Protein AF-A0A2D8D800-F1 (afdb_monomer)

Secondary structure (DSSP, 8-state):
-HHHHHHHHTT--TT-EEEE-HHHHHHH--SSHHHHHHHHHHHHHHHHH----TT-TTS-EEEEEETTEEEEEEEEEE-TTSSSB-S-TT-TTT-EEEEEEE-GGG-

Solvent-accessible surface area (backbone atoms only — not comparable to full-atom values): 6091 Å² total; per-residue (Å²): 94,33,71,61,40,49,32,38,61,68,63,71,35,88,73,40,44,81,46,69,38,68,75,40,50,62,75,58,54,77,87,43,72,71,59,35,52,53,50,51,51,52,46,54,49,48,67,59,71,55,66,59,54,90,91,23,77,43,54,37,40,36,67,52,71,54,98,89,42,63,34,32,41,41,55,46,53,16,25,82,82,68,81,48,70,31,94,46,69,77,40,73,90,51,29,26,42,39,37,40,38,30,35,71,88,76,106

Foldseek 3Di:
DQVVLLCLLVVVQVQEAEEEDPVRLVVQCPPDPVSSVVQVVQVSVCSNVFDDDPVPPSSQWGWDDDPNAIKIKGKAWDFSVRPGHFPDSVDSVGIYIYIYIYHPVVD

Radius of gyration: 13.98 Å; Cα contacts (8 Å, |Δi|>4): 168; chains: 1; bounding box: 34×31×35 Å

pLDDT: mean 94.42, std 5.2, range [70.62, 98.56]

Mean predicted aligned error: 2.99 Å

Nearest PDB structures (foldseek):
  8un9-assembly2_B  TM=4.813E-01  e=1.736E+00  Bacillus subtilis
  2ret-assembly1_G  TM=3.977E-01  e=1.851E+00  Vibrio vulnificus
  3cfi-assembly2_D  TM=3.068E-01  e=1.257E+00  Vibrio vulnificus
  7pal-assembly1_r  TM=2.368E-01  e=5.919E+00  Mycoplasmoides pneumoniae M129

Sequence (107 aa):
MAELNDRARQGLDRTARTVFTIGLLDELSVGSRARDILAQARIMKAMRECDFGEDSPERDMAWFEVDGIRMMMKIDYFDTDFEWGSEDPANAAETRRVITIMRPGDY

Structure (mmCIF, N/CA/C/O backbone):
data_AF-A0A2D8D800-F1
#
_entry.id   AF-A0A2D8D800-F1
#
loop_
_atom_site.group_PDB
_atom_site.id
_atom_site.type_symbol
_atom_site.label_atom_id
_atom_site.label_alt_id
_atom_site.label_comp_id
_atom_site.label_asym_id
_atom_site.label_entity_id
_atom_site.label_seq_id
_atom_site.pdbx_PDB_ins_code
_atom_site.Cartn_x
_atom_site.Cartn_y
_atom_site.Cartn_z
_atom_site.occupancy
_atom_site.B_iso_or_equiv
_atom_site.auth_seq_id
_atom_site.auth_comp_id
_atom_site.auth_asym_id
_atom_site.auth_atom_id
_atom_site.pdbx_PDB_model_num
ATOM 1 N N . MET A 1 1 ? 7.572 3.244 -14.342 1.00 92.75 1 MET A N 1
ATOM 2 C CA . MET A 1 1 ? 7.290 2.760 -12.972 1.00 92.75 1 MET A CA 1
ATOM 3 C C . MET A 1 1 ? 6.002 3.333 -12.400 1.00 92.75 1 MET A C 1
ATOM 5 O O . MET A 1 1 ? 5.091 2.546 -12.175 1.00 92.75 1 MET A O 1
ATOM 9 N N . ALA A 1 2 ? 5.868 4.661 -12.269 1.00 97.06 2 ALA A N 1
ATOM 10 C CA . ALA A 1 2 ? 4.675 5.316 -11.707 1.00 97.06 2 ALA A CA 1
ATOM 11 C C . ALA A 1 2 ? 3.328 4.788 -12.230 1.00 97.06 2 ALA A C 1
ATOM 13 O O . ALA A 1 2 ? 2.478 4.387 -11.443 1.00 97.06 2 ALA A O 1
ATOM 14 N N . GLU A 1 3 ? 3.155 4.682 -13.549 1.00 97.69 3 GLU A N 1
ATOM 15 C CA . GLU A 1 3 ? 1.902 4.184 -14.136 1.00 97.69 3 GLU A CA 1
ATOM 16 C C . GLU A 1 3 ? 1.575 2.734 -13.737 1.00 97.69 3 GLU A C 1
ATOM 18 O O . GLU A 1 3 ? 0.416 2.396 -13.509 1.00 97.69 3 GLU A O 1
ATOM 23 N N . LEU A 1 4 ? 2.582 1.861 -13.621 1.00 98.06 4 LEU A N 1
ATOM 24 C CA . LEU A 1 4 ? 2.379 0.470 -13.201 1.00 98.06 4 LEU A CA 1
ATOM 25 C C . LEU A 1 4 ? 1.987 0.389 -11.720 1.00 98.06 4 LEU A C 1
ATOM 27 O O . LEU A 1 4 ? 1.128 -0.408 -11.344 1.00 98.06 4 LEU A O 1
ATOM 31 N N . ASN A 1 5 ? 2.571 1.255 -10.896 1.00 98.12 5 ASN A N 1
ATOM 32 C CA . ASN A 1 5 ? 2.242 1.375 -9.479 1.00 98.12 5 ASN A CA 1
ATOM 33 C C . ASN A 1 5 ? 0.828 1.925 -9.278 1.00 98.12 5 ASN A C 1
ATOM 35 O O . ASN A 1 5 ? 0.060 1.384 -8.483 1.00 98.12 5 ASN A O 1
ATOM 39 N N . ASP A 1 6 ? 0.431 2.921 -10.069 1.00 98.06 6 ASP A N 1
ATOM 40 C CA . ASP A 1 6 ? -0.936 3.441 -10.081 1.00 98.06 6 ASP A CA 1
ATOM 41 C C . ASP A 1 6 ? -1.944 2.361 -10.463 1.00 98.06 6 ASP A C 1
ATOM 43 O O . ASP A 1 6 ? -2.960 2.199 -9.786 1.00 98.06 6 ASP A O 1
ATOM 47 N N . ARG A 1 7 ? -1.645 1.567 -11.499 1.00 98.06 7 ARG A N 1
ATOM 48 C CA . ARG A 1 7 ? -2.491 0.433 -11.892 1.00 98.06 7 ARG A CA 1
ATOM 49 C C . ARG A 1 7 ? -2.656 -0.572 -10.756 1.00 98.06 7 ARG A C 1
ATOM 51 O O . ARG A 1 7 ? -3.776 -1.034 -10.535 1.00 98.06 7 ARG A O 1
ATOM 58 N N . ALA A 1 8 ? -1.589 -0.889 -10.024 1.00 97.69 8 ALA A N 1
ATOM 59 C CA . ALA A 1 8 ? -1.668 -1.774 -8.866 1.00 97.69 8 ALA A CA 1
ATOM 60 C C . ALA A 1 8 ? -2.545 -1.178 -7.750 1.00 97.69 8 ALA A C 1
ATOM 62 O O . ALA A 1 8 ? -3.498 -1.827 -7.316 1.00 97.69 8 ALA A O 1
ATOM 63 N N . ARG A 1 9 ? -2.321 0.084 -7.353 1.00 97.25 9 ARG A N 1
ATOM 64 C CA . ARG A 1 9 ? -3.132 0.774 -6.324 1.00 97.25 9 ARG A CA 1
ATOM 65 C C . ARG A 1 9 ? -4.607 0.904 -6.710 1.00 97.25 9 ARG A C 1
ATOM 67 O O . ARG A 1 9 ? -5.493 0.852 -5.857 1.00 97.25 9 ARG A O 1
ATOM 74 N N . GLN A 1 10 ? -4.889 1.062 -7.999 1.00 96.44 10 GLN A N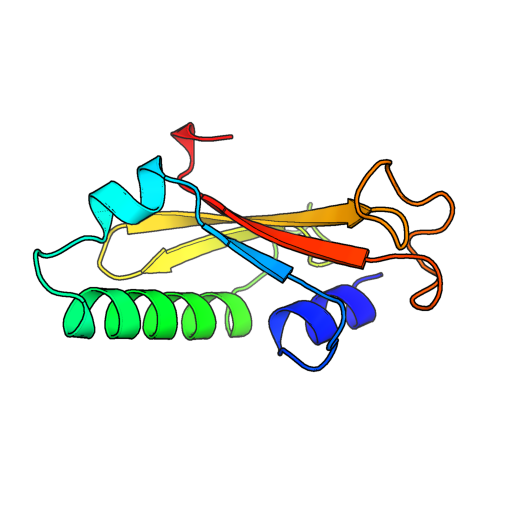 1
ATOM 75 C CA . GLN A 1 10 ? -6.247 1.172 -8.533 1.00 96.44 10 GLN A CA 1
ATOM 76 C C . GLN A 1 10 ? -6.936 -0.190 -8.733 1.00 96.44 10 GLN A C 1
ATOM 78 O O . GLN A 1 10 ? -8.106 -0.221 -9.110 1.00 96.44 10 GLN A O 1
ATOM 83 N N . GLY A 1 11 ? -6.251 -1.310 -8.470 1.00 95.00 11 GLY A N 1
ATOM 84 C CA . GLY A 1 11 ? -6.796 -2.660 -8.656 1.00 95.00 11 GLY A CA 1
ATOM 85 C C . GLY A 1 11 ? -6.905 -3.091 -10.124 1.00 95.00 11 GLY A C 1
ATOM 86 O O . GLY A 1 11 ? -7.643 -4.019 -10.448 1.00 95.00 11 GLY A O 1
ATOM 87 N N . LEU A 1 12 ? -6.186 -2.413 -11.022 1.00 97.00 12 LEU A N 1
ATOM 88 C CA . LEU A 1 12 ? -6.119 -2.715 -12.457 1.00 97.00 12 LEU A CA 1
ATOM 89 C C . LEU A 1 12 ? -5.015 -3.728 -12.794 1.00 97.00 12 LEU A C 1
ATOM 91 O O . LEU A 1 12 ? -4.945 -4.216 -13.926 1.00 97.00 12 LEU A O 1
ATOM 95 N N . ASP A 1 13 ? -4.153 -4.036 -11.828 1.00 97.00 13 ASP A N 1
ATOM 96 C CA . ASP A 1 13 ? -3.218 -5.154 -11.868 1.00 97.00 13 ASP A CA 1
ATOM 97 C C . ASP A 1 13 ? -3.780 -6.318 -11.041 1.00 97.00 13 ASP A C 1
ATOM 99 O O . ASP A 1 13 ? -3.845 -6.263 -9.815 1.00 97.00 13 ASP A O 1
ATOM 103 N N . ARG A 1 14 ? -4.193 -7.389 -11.725 1.00 95.56 14 ARG A N 1
ATOM 104 C CA . ARG A 1 14 ? -4.758 -8.592 -11.088 1.00 95.56 14 ARG A CA 1
ATOM 105 C C . ARG A 1 14 ? -3.711 -9.441 -10.372 1.00 95.56 14 ARG A C 1
ATOM 107 O O . ARG A 1 14 ? -4.075 -10.387 -9.678 1.00 95.56 14 ARG A O 1
ATOM 114 N N . THR A 1 15 ? -2.437 -9.165 -10.617 1.00 96.75 15 THR A N 1
ATOM 115 C CA . THR A 1 15 ? -1.312 -9.908 -10.060 1.00 96.75 15 THR A CA 1
ATOM 116 C C . THR A 1 15 ? -0.748 -9.259 -8.801 1.00 96.75 15 THR A C 1
ATOM 118 O O . THR A 1 15 ? -0.054 -9.931 -8.036 1.00 96.75 15 THR A O 1
ATOM 121 N N . ALA A 1 16 ? -1.086 -7.988 -8.568 1.00 97.75 16 ALA A N 1
ATOM 122 C CA . ALA A 1 16 ? -0.711 -7.253 -7.376 1.00 97.75 16 ALA A CA 1
ATOM 123 C C . ALA A 1 16 ? -1.443 -7.772 -6.131 1.00 97.75 16 ALA A C 1
ATOM 125 O O . ALA A 1 16 ? -2.564 -8.286 -6.198 1.00 97.75 16 ALA A O 1
ATOM 126 N N . ARG A 1 17 ? -0.809 -7.608 -4.970 1.00 97.88 17 ARG A N 1
ATOM 127 C CA . ARG A 1 17 ? -1.384 -7.953 -3.665 1.00 97.88 17 ARG A CA 1
ATOM 128 C C . ARG A 1 17 ? -1.359 -6.736 -2.764 1.00 97.88 17 ARG A C 1
ATOM 130 O O . ARG A 1 17 ? -0.330 -6.084 -2.662 1.00 97.88 17 ARG A O 1
ATOM 137 N N . THR A 1 18 ? -2.461 -6.469 -2.076 1.00 97.56 18 THR A N 1
ATOM 138 C CA . THR A 1 18 ? -2.480 -5.504 -0.974 1.00 97.56 18 THR A CA 1
ATOM 139 C C . THR A 1 18 ? -2.460 -6.262 0.342 1.00 97.56 18 THR A C 1
ATOM 141 O O . THR A 1 18 ? -3.288 -7.148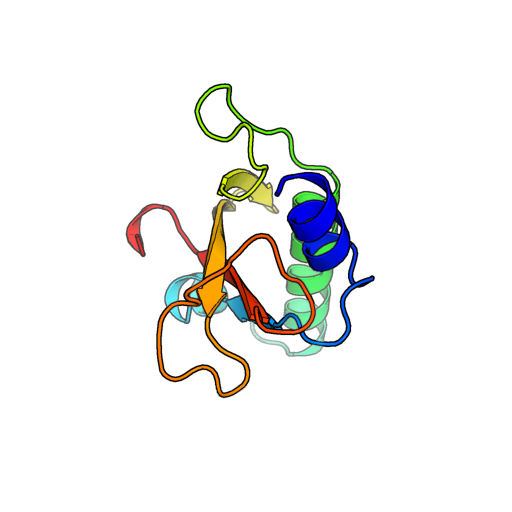 0.558 1.00 97.56 18 THR A O 1
ATOM 144 N N . VAL A 1 19 ? -1.514 -5.919 1.209 1.00 96.75 19 VAL A N 1
ATOM 145 C CA . VAL A 1 19 ? -1.340 -6.514 2.533 1.00 96.75 19 VAL A CA 1
ATOM 146 C C . VAL A 1 19 ? -1.366 -5.424 3.596 1.00 96.75 19 VAL A C 1
ATOM 148 O O . VAL A 1 19 ? -0.949 -4.293 3.361 1.00 96.75 19 VAL A O 1
ATOM 151 N N . PHE A 1 20 ? -1.875 -5.773 4.771 1.00 95.69 20 PHE A N 1
ATOM 152 C CA . PHE A 1 20 ? -1.896 -4.907 5.944 1.00 95.69 20 PHE A CA 1
ATOM 153 C C . PHE A 1 20 ? -1.025 -5.552 7.016 1.00 95.69 20 PHE A C 1
ATOM 155 O O . PHE A 1 20 ? -1.114 -6.767 7.220 1.00 95.69 20 PHE A O 1
ATOM 162 N N . THR A 1 21 ? -0.195 -4.771 7.704 1.00 95.06 21 THR A N 1
ATOM 163 C CA . THR A 1 21 ? 0.546 -5.293 8.857 1.00 95.06 21 THR A CA 1
ATOM 164 C C . THR A 1 21 ? -0.414 -5.667 9.984 1.00 95.06 21 THR A C 1
ATOM 166 O O . THR A 1 21 ? -1.480 -5.072 10.148 1.00 95.06 21 THR A O 1
ATOM 169 N N . ILE A 1 22 ? -0.028 -6.655 10.797 1.00 90.75 22 ILE A N 1
ATOM 170 C CA . ILE A 1 22 ? -0.822 -7.073 11.963 1.00 90.75 22 ILE A CA 1
ATOM 171 C C . ILE A 1 22 ? -0.998 -5.897 12.930 1.00 90.75 22 ILE A C 1
ATOM 173 O O . ILE A 1 22 ? -2.108 -5.651 13.385 1.00 90.75 22 ILE A O 1
ATOM 177 N N . GLY A 1 23 ? 0.065 -5.117 13.164 1.00 90.69 23 GLY A N 1
ATOM 178 C CA . GLY A 1 23 ? 0.011 -3.944 14.039 1.00 90.69 23 GLY A CA 1
ATOM 179 C C . GLY A 1 23 ? -1.011 -2.897 13.592 1.00 90.69 23 GLY A C 1
ATOM 180 O O . GLY A 1 23 ? -1.700 -2.321 14.430 1.00 90.69 23 GLY A O 1
ATOM 181 N N . LEU A 1 24 ? -1.157 -2.691 12.280 1.00 92.56 24 LEU A N 1
ATOM 182 C CA . LEU A 1 24 ? -2.194 -1.827 11.727 1.00 92.56 24 LEU A CA 1
ATOM 183 C C . LEU A 1 24 ? -3.595 -2.435 11.886 1.00 92.56 24 LEU A C 1
ATOM 185 O O . LEU A 1 24 ? -4.535 -1.738 12.259 1.00 92.56 24 LEU A O 1
ATOM 189 N N . LEU A 1 25 ? -3.755 -3.731 11.604 1.00 89.38 25 LEU A N 1
ATOM 190 C CA . LEU A 1 25 ? -5.047 -4.408 11.741 1.00 89.38 25 LEU A CA 1
ATOM 191 C C . LEU A 1 25 ? -5.549 -4.425 13.189 1.00 89.38 25 LEU A C 1
ATOM 193 O O . LEU A 1 25 ? -6.745 -4.239 13.399 1.00 89.38 25 LEU A O 1
ATOM 197 N N . ASP A 1 26 ? -4.662 -4.595 14.167 1.00 88.81 26 ASP A N 1
ATOM 198 C CA . ASP A 1 26 ? -5.012 -4.556 15.590 1.00 88.81 26 ASP A CA 1
ATOM 199 C C . ASP A 1 26 ? -5.551 -3.181 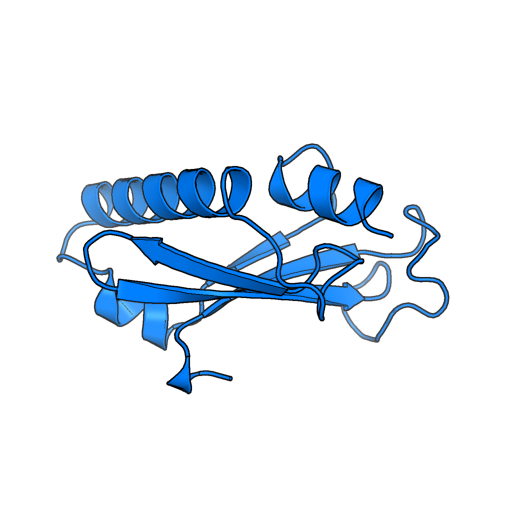16.008 1.00 88.81 26 ASP A C 1
ATOM 201 O O . ASP A 1 26 ? -6.503 -3.099 16.781 1.00 88.81 26 ASP A O 1
ATOM 205 N N . GLU A 1 27 ? -4.995 -2.099 15.457 1.00 87.31 27 GLU A N 1
ATOM 206 C CA . GLU A 1 27 ? -5.442 -0.727 15.729 1.00 87.31 27 GLU A CA 1
ATOM 207 C C . GLU A 1 27 ? -6.779 -0.396 15.038 1.00 87.31 27 GLU A C 1
ATOM 209 O O . GLU A 1 27 ? -7.576 0.395 15.542 1.00 87.31 27 GLU A O 1
ATOM 214 N N . LEU A 1 28 ? -7.058 -1.044 13.903 1.00 84.25 28 LEU A N 1
ATOM 215 C CA . LEU A 1 28 ? -8.307 -0.896 13.149 1.00 84.25 28 LEU A CA 1
ATOM 216 C C . LEU A 1 28 ? -9.442 -1.794 13.651 1.00 84.25 28 LEU A C 1
ATOM 218 O O . LEU A 1 28 ? -10.612 -1.503 13.386 1.00 84.25 28 LEU A O 1
ATOM 222 N N . SER A 1 29 ? -9.110 -2.905 14.308 1.00 81.38 29 SER A N 1
ATOM 223 C CA . SER A 1 29 ? -10.069 -3.928 14.713 1.00 81.38 29 SER A CA 1
ATOM 224 C C . SER A 1 29 ? -10.986 -3.396 15.808 1.00 81.38 29 SER A C 1
ATOM 226 O O . SER A 1 29 ? -10.641 -3.310 16.985 1.00 81.38 29 SER A O 1
ATOM 228 N N . VAL A 1 30 ? -12.215 -3.059 15.423 1.00 70.62 30 VAL A N 1
ATOM 229 C CA . VAL A 1 30 ? -13.228 -2.474 16.322 1.00 70.62 30 VAL A CA 1
ATOM 230 C C . VAL A 1 30 ? -14.265 -3.512 16.768 1.00 70.62 30 VAL A C 1
ATOM 232 O O . VAL A 1 30 ? -15.442 -3.199 16.994 1.00 70.62 30 VAL A O 1
ATOM 235 N N . GLY A 1 31 ? -13.827 -4.771 16.876 1.00 73.38 31 GLY A N 1
ATOM 236 C CA . GLY A 1 31 ? -14.563 -5.875 17.498 1.00 73.38 31 GLY A CA 1
ATOM 237 C C . GLY A 1 31 ? -15.632 -6.539 16.627 1.00 73.38 31 GLY A C 1
ATOM 238 O O . GLY A 1 31 ? -16.389 -7.369 17.129 1.00 73.38 31 GLY A O 1
ATOM 239 N N . SER A 1 32 ? -15.731 -6.204 15.333 1.00 86.94 32 SER A N 1
ATOM 240 C CA . SER A 1 32 ? -16.623 -6.919 14.412 1.00 86.94 32 SER A CA 1
ATOM 241 C C . SER A 1 32 ? -16.106 -6.913 12.976 1.00 86.94 32 SER A C 1
ATOM 243 O O . SER A 1 32 ? -15.818 -5.851 12.424 1.00 86.94 32 SER A O 1
ATOM 245 N N . ARG A 1 33 ? -16.179 -8.074 12.317 1.00 86.81 33 ARG A N 1
ATOM 246 C CA . ARG A 1 33 ? -15.745 -8.268 10.925 1.00 86.81 33 ARG A CA 1
ATOM 247 C C . ARG A 1 33 ? -16.328 -7.253 9.937 1.00 86.81 33 ARG A C 1
ATOM 249 O O . ARG A 1 33 ? -15.643 -6.822 9.017 1.00 86.81 33 ARG A O 1
ATOM 256 N N . ALA A 1 34 ? -17.599 -6.881 10.096 1.00 88.00 34 ALA A N 1
ATOM 257 C CA . ALA A 1 34 ? -18.247 -5.920 9.202 1.00 88.00 34 ALA A CA 1
ATOM 258 C C . ALA A 1 34 ? -17.591 -4.532 9.280 1.00 88.00 34 ALA A C 1
ATOM 260 O O . ALA A 1 34 ? -17.409 -3.873 8.258 1.00 88.00 34 ALA A O 1
ATOM 261 N N . ARG A 1 35 ? -17.208 -4.096 10.484 1.00 86.62 35 ARG A N 1
ATOM 262 C CA . ARG A 1 35 ? -16.520 -2.819 10.675 1.00 86.62 35 ARG A CA 1
ATOM 263 C C . ARG A 1 35 ? -15.082 -2.866 10.166 1.00 86.62 35 ARG A C 1
ATOM 265 O O . ARG A 1 35 ? -14.661 -1.893 9.549 1.00 86.62 35 ARG A O 1
ATOM 272 N N . ASP A 1 36 ? -14.392 -3.992 10.328 1.00 88.38 36 ASP A N 1
ATOM 273 C CA . ASP A 1 36 ? -13.024 -4.170 9.824 1.00 88.38 36 ASP A CA 1
ATOM 274 C C . ASP A 1 36 ? -12.988 -4.072 8.290 1.00 88.38 36 ASP A C 1
ATOM 276 O O . ASP A 1 36 ? -12.155 -3.371 7.720 1.00 88.38 36 ASP A O 1
ATOM 280 N N . ILE A 1 37 ? -13.963 -4.687 7.608 1.00 90.88 37 ILE A N 1
ATOM 281 C CA . ILE A 1 37 ? -14.129 -4.566 6.149 1.00 90.88 37 ILE A CA 1
ATOM 282 C C . ILE A 1 37 ? -14.375 -3.106 5.743 1.00 90.88 37 ILE A C 1
ATOM 284 O O . ILE A 1 37 ? -13.790 -2.623 4.774 1.00 90.88 37 ILE A O 1
ATOM 288 N N . LEU A 1 38 ? -15.229 -2.383 6.476 1.00 92.69 38 LEU A N 1
ATOM 289 C CA . LEU A 1 38 ? -15.488 -0.968 6.199 1.00 92.69 38 LEU A CA 1
ATOM 290 C C . LEU A 1 38 ? -14.243 -0.099 6.429 1.00 92.69 38 LEU A C 1
ATOM 292 O O . LEU A 1 38 ? -14.023 0.840 5.665 1.00 92.69 38 LEU A O 1
ATOM 296 N N . ALA A 1 39 ? -13.437 -0.400 7.449 1.00 91.88 39 ALA A N 1
ATOM 297 C CA . ALA A 1 39 ? -12.173 0.283 7.710 1.00 91.88 39 ALA A CA 1
ATOM 298 C C . ALA A 1 39 ? -11.172 0.049 6.571 1.00 91.88 39 ALA A C 1
ATOM 300 O O . ALA A 1 39 ? -10.671 1.009 5.987 1.00 91.88 39 ALA A O 1
ATOM 301 N N . GLN A 1 40 ? -10.980 -1.206 6.151 1.00 93.00 40 GLN A N 1
ATOM 302 C CA . GLN A 1 40 ? -10.143 -1.535 4.994 1.00 93.00 40 GLN A CA 1
ATOM 303 C C . GLN A 1 40 ? -10.629 -0.836 3.719 1.00 93.00 40 GLN A C 1
ATOM 305 O O . GLN A 1 40 ? -9.823 -0.301 2.964 1.00 93.00 40 GLN A O 1
ATOM 310 N N . ALA A 1 41 ? -11.943 -0.756 3.487 1.00 94.56 41 ALA A N 1
ATOM 311 C CA . ALA A 1 41 ? -12.491 -0.043 2.335 1.00 94.56 41 ALA A CA 1
ATOM 312 C C . ALA A 1 41 ? -12.164 1.464 2.352 1.00 94.56 41 ALA A C 1
ATOM 314 O O . ALA A 1 41 ? -11.847 2.026 1.298 1.00 94.56 41 ALA A O 1
ATOM 315 N N . ARG A 1 42 ? -12.201 2.116 3.527 1.00 95.94 42 ARG A N 1
ATOM 316 C CA . ARG A 1 42 ? -11.781 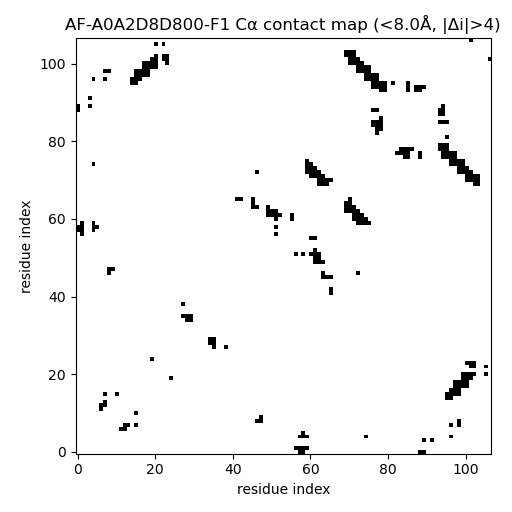3.522 3.684 1.00 95.94 42 ARG A CA 1
ATOM 317 C C . ARG A 1 42 ? -10.292 3.698 3.396 1.00 95.94 42 ARG A C 1
ATOM 319 O O . ARG A 1 42 ? -9.936 4.620 2.669 1.00 95.94 42 ARG A O 1
ATOM 326 N N . ILE A 1 43 ? -9.451 2.777 3.862 1.00 96.25 43 ILE A N 1
ATOM 327 C CA . ILE A 1 43 ? -8.008 2.786 3.579 1.00 96.25 43 ILE A CA 1
ATOM 328 C C . ILE A 1 43 ? -7.729 2.615 2.092 1.00 96.25 43 ILE A C 1
ATOM 330 O O . ILE A 1 43 ? -6.995 3.403 1.508 1.00 96.25 43 ILE A O 1
ATOM 334 N N . MET A 1 44 ? -8.378 1.649 1.444 1.00 96.62 44 MET A N 1
ATOM 335 C CA . MET A 1 44 ? -8.238 1.440 0.003 1.00 96.62 44 MET A CA 1
ATOM 336 C C . MET A 1 44 ? -8.679 2.668 -0.800 1.00 96.62 44 MET A C 1
ATOM 338 O O . MET A 1 44 ? -8.122 2.938 -1.862 1.00 96.62 44 MET A O 1
ATOM 342 N N . LYS A 1 45 ? -9.686 3.413 -0.324 1.00 97.56 45 LYS A N 1
ATOM 343 C CA . LYS A 1 45 ? -10.077 4.692 -0.925 1.00 97.56 45 LYS A CA 1
ATOM 344 C C . LYS A 1 45 ? -8.981 5.746 -0.737 1.00 97.56 45 LYS A C 1
ATOM 346 O O . LYS A 1 45 ? -8.545 6.308 -1.734 1.00 97.56 45 LYS A O 1
ATOM 351 N N . ALA A 1 46 ? -8.505 5.950 0.491 1.00 97.50 46 ALA A N 1
ATOM 352 C CA . ALA A 1 46 ? -7.456 6.923 0.793 1.00 97.50 46 ALA A CA 1
ATOM 353 C C . ALA A 1 46 ? -6.159 6.639 0.015 1.00 97.50 46 ALA A C 1
ATOM 355 O O . ALA A 1 46 ? -5.600 7.540 -0.592 1.00 97.50 46 ALA A O 1
ATOM 356 N N . MET A 1 47 ? -5.744 5.373 -0.081 1.00 97.38 47 MET A N 1
ATOM 357 C CA . MET A 1 47 ? -4.594 4.932 -0.881 1.00 97.38 47 MET A CA 1
ATOM 358 C C . MET A 1 47 ? -4.727 5.281 -2.373 1.00 97.38 47 MET A C 1
ATOM 360 O O . MET A 1 47 ? -3.727 5.525 -3.044 1.00 97.38 47 MET A O 1
ATOM 364 N N . ARG A 1 48 ? -5.944 5.280 -2.934 1.00 96.62 48 ARG A N 1
ATOM 365 C CA . ARG A 1 48 ? -6.168 5.669 -4.339 1.00 96.62 48 ARG A CA 1
ATOM 366 C C . ARG A 1 48 ? -6.120 7.181 -4.545 1.00 96.62 48 ARG A C 1
ATOM 368 O O . ARG A 1 48 ? -5.773 7.611 -5.640 1.00 96.62 48 ARG A O 1
ATOM 375 N N . GLU A 1 49 ? -6.476 7.944 -3.518 1.00 96.25 49 GLU A N 1
ATOM 376 C CA . GLU A 1 49 ? -6.585 9.407 -3.539 1.00 96.25 49 GLU A CA 1
ATOM 377 C C . GLU A 1 49 ? -5.339 10.109 -2.970 1.00 96.25 49 GLU A C 1
ATOM 379 O O . GLU A 1 49 ? -5.272 11.331 -3.023 1.00 96.25 49 GLU A O 1
ATOM 384 N N . CYS A 1 50 ? -4.367 9.367 -2.427 1.00 96.12 50 CYS A N 1
ATOM 385 C CA . CYS A 1 50 ? -3.206 9.956 -1.771 1.00 96.12 50 CYS A CA 1
ATOM 386 C C . CYS A 1 50 ? -2.277 10.687 -2.747 1.00 96.12 50 CYS A C 1
ATOM 388 O O . CYS A 1 50 ? -2.107 10.291 -3.905 1.00 96.12 50 CYS A O 1
ATOM 390 N N . ASP A 1 51 ? -1.624 11.715 -2.216 1.00 96.31 51 ASP A N 1
ATOM 391 C CA . ASP A 1 51 ? -0.549 12.431 -2.884 1.00 96.31 51 ASP A CA 1
ATOM 392 C C . ASP A 1 51 ? 0.807 11.762 -2.624 1.00 96.31 51 ASP A 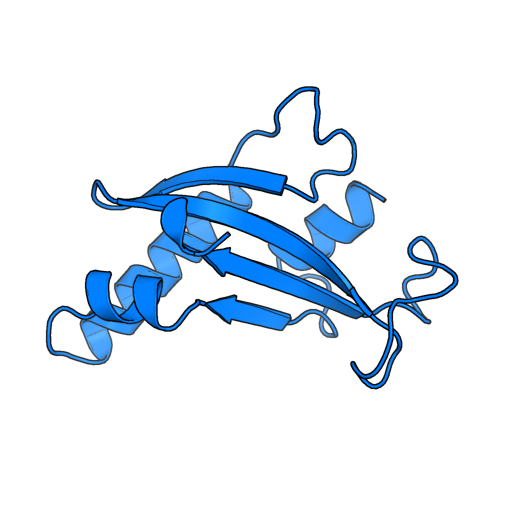C 1
ATOM 394 O O . ASP A 1 51 ? 0.992 11.013 -1.659 1.00 96.31 51 ASP A O 1
ATOM 398 N N . PHE A 1 52 ? 1.766 12.056 -3.499 1.00 97.06 52 PHE A N 1
ATOM 399 C CA . PHE A 1 52 ? 3.131 11.539 -3.437 1.00 97.06 52 PHE A CA 1
ATOM 400 C C . PHE A 1 52 ? 4.105 12.677 -3.160 1.00 97.06 52 PHE A C 1
ATOM 402 O O . PHE A 1 52 ? 3.980 13.758 -3.738 1.00 97.06 52 PHE A O 1
ATOM 409 N N . GLY A 1 53 ? 5.071 12.425 -2.276 1.00 94.25 53 GLY A N 1
ATOM 410 C CA . GLY A 1 53 ? 6.181 13.342 -2.037 1.00 94.25 53 GLY A CA 1
ATOM 411 C C . GLY A 1 53 ? 7.145 13.391 -3.224 1.00 94.25 53 GLY A C 1
ATOM 412 O O . GLY A 1 53 ? 7.156 12.499 -4.074 1.00 94.25 53 GLY A O 1
ATOM 413 N N . GLU A 1 54 ? 7.983 14.428 -3.271 1.00 95.44 54 GLU A N 1
ATOM 414 C CA . GLU A 1 54 ? 9.026 14.583 -4.301 1.00 95.44 54 GLU A CA 1
ATOM 415 C C . GLU A 1 54 ? 10.041 13.424 -4.300 1.00 95.44 54 GLU A C 1
ATOM 417 O O . GLU A 1 54 ? 10.663 13.136 -5.320 1.00 95.44 54 GLU A O 1
ATOM 422 N N . ASP A 1 55 ? 10.179 12.739 -3.166 1.00 94.62 55 ASP A N 1
ATOM 423 C CA . ASP A 1 55 ? 11.036 11.577 -2.939 1.00 94.62 55 ASP A CA 1
ATOM 424 C C . ASP A 1 55 ? 10.439 10.249 -3.441 1.00 94.62 55 ASP A C 1
ATOM 426 O O . ASP A 1 55 ? 11.159 9.255 -3.518 1.00 94.62 55 ASP A O 1
ATOM 430 N N . SER A 1 56 ? 9.163 10.225 -3.848 1.00 96.56 56 SER A N 1
ATOM 431 C CA . SER A 1 56 ? 8.520 9.066 -4.485 1.00 96.56 56 SER A CA 1
ATOM 432 C C . SER A 1 56 ? 7.982 9.411 -5.884 1.00 96.56 56 SER A C 1
ATOM 434 O O . SER A 1 56 ? 6.775 9.342 -6.147 1.00 96.56 56 SER A O 1
ATOM 436 N N . PRO A 1 57 ? 8.864 9.742 -6.849 1.00 96.50 57 PRO A N 1
ATOM 437 C CA . PRO A 1 57 ? 8.453 10.002 -8.230 1.00 96.50 57 PRO A CA 1
ATOM 438 C C . PRO A 1 57 ? 7.865 8.752 -8.906 1.00 96.50 57 PRO A C 1
ATOM 440 O O . PRO A 1 57 ? 7.072 8.857 -9.842 1.00 96.50 57 PRO A O 1
ATOM 443 N N . GLU A 1 58 ? 8.220 7.559 -8.421 1.00 97.62 58 GLU A N 1
ATOM 444 C CA . GLU A 1 58 ? 7.655 6.287 -8.875 1.00 97.62 58 GLU A CA 1
ATOM 445 C C . GLU A 1 58 ? 6.295 5.962 -8.258 1.00 97.62 58 GLU A C 1
ATOM 447 O O . GLU A 1 58 ? 5.698 4.951 -8.627 1.00 97.62 58 GLU A O 1
ATOM 452 N N . ARG A 1 59 ? 5.777 6.795 -7.350 1.00 97.75 59 ARG A N 1
ATOM 453 C CA . ARG A 1 59 ? 4.490 6.577 -6.673 1.00 97.75 59 ARG A CA 1
ATOM 454 C C . ARG A 1 59 ? 4.412 5.244 -5.926 1.00 97.75 59 ARG A C 1
ATOM 456 O O . ARG A 1 59 ? 3.367 4.595 -5.869 1.00 97.75 59 ARG A O 1
ATOM 463 N N . ASP A 1 60 ? 5.546 4.819 -5.393 1.00 97.69 60 ASP A N 1
ATOM 464 C CA . ASP A 1 60 ? 5.729 3.575 -4.659 1.00 97.69 60 ASP A CA 1
ATOM 465 C C . ASP A 1 60 ? 5.661 3.781 -3.142 1.00 97.69 60 ASP A C 1
ATOM 467 O O . ASP A 1 60 ? 5.568 2.800 -2.415 1.00 97.69 60 ASP A O 1
ATOM 471 N N . MET A 1 61 ? 5.665 5.023 -2.650 1.00 97.81 61 MET A N 1
ATOM 472 C CA . MET A 1 61 ? 5.577 5.347 -1.230 1.00 97.81 61 MET A CA 1
ATOM 473 C C . MET A 1 61 ? 4.680 6.562 -0.990 1.00 97.81 61 MET A C 1
ATOM 475 O O . MET A 1 61 ? 4.826 7.589 -1.647 1.00 97.81 61 MET A O 1
ATOM 479 N N . ALA A 1 62 ? 3.769 6.467 -0.022 1.00 97.75 62 ALA A N 1
ATOM 480 C CA . ALA A 1 62 ? 2.929 7.593 0.379 1.00 97.75 62 ALA A CA 1
ATOM 481 C C . ALA A 1 62 ? 2.574 7.546 1.866 1.00 97.75 62 ALA A C 1
ATOM 483 O O . ALA A 1 62 ? 2.461 6.473 2.462 1.00 97.75 62 ALA A O 1
ATOM 484 N N . TRP A 1 63 ? 2.332 8.727 2.432 1.00 97.06 63 TRP A N 1
ATOM 485 C CA . TRP A 1 63 ? 1.793 8.906 3.776 1.00 97.06 63 TRP A CA 1
ATOM 486 C C . TRP A 1 63 ? 0.380 9.467 3.687 1.00 97.06 63 TRP A C 1
ATOM 488 O O . TRP A 1 63 ? 0.138 10.421 2.952 1.00 97.06 63 TRP A O 1
ATOM 498 N N . PHE A 1 64 ? -0.546 8.910 4.458 1.00 97.12 64 PHE A N 1
ATOM 499 C CA . PHE A 1 64 ? -1.911 9.425 4.564 1.00 97.12 64 PHE A CA 1
ATOM 500 C C . PHE A 1 64 ? -2.532 9.034 5.908 1.00 97.12 64 PHE A C 1
ATOM 502 O O . PHE A 1 64 ? -1.935 8.298 6.694 1.00 97.12 64 PHE A O 1
ATOM 509 N N . GLU A 1 65 ? -3.724 9.553 6.189 1.00 95.88 65 GLU A N 1
ATOM 510 C CA . GLU A 1 65 ? -4.439 9.321 7.443 1.00 95.88 65 GLU A CA 1
ATOM 511 C C . GLU A 1 65 ? -5.859 8.822 7.167 1.00 95.88 65 GLU A C 1
ATOM 513 O O . GLU A 1 65 ? -6.535 9.310 6.258 1.00 95.88 65 GLU A O 1
ATOM 518 N N . VAL A 1 66 ? -6.314 7.848 7.955 1.00 95.00 66 VAL A N 1
ATOM 519 C CA . VAL A 1 66 ? -7.696 7.352 7.937 1.00 95.00 66 VAL A CA 1
ATOM 520 C C . VAL A 1 66 ? -8.168 7.191 9.371 1.00 95.00 66 VAL A C 1
ATOM 522 O O . VAL A 1 66 ? -7.494 6.553 10.172 1.00 95.00 66 VAL A O 1
ATOM 525 N N . ASP A 1 67 ? -9.327 7.765 9.694 1.00 91.12 67 ASP A N 1
ATOM 526 C CA . ASP A 1 67 ? -9.937 7.698 11.028 1.00 91.12 67 ASP A CA 1
ATOM 527 C C . ASP A 1 67 ? -8.989 8.141 12.172 1.00 91.12 67 ASP A C 1
ATOM 529 O O . ASP A 1 67 ? -9.051 7.612 13.278 1.00 91.12 67 ASP A O 1
ATOM 533 N N . GLY A 1 68 ? -8.102 9.114 11.915 1.00 91.81 68 GLY A N 1
ATOM 534 C CA . GLY A 1 68 ? -7.118 9.604 12.892 1.00 91.81 68 GLY A CA 1
ATOM 535 C C . GLY A 1 68 ? -5.843 8.759 13.008 1.00 91.81 68 GLY A C 1
ATOM 536 O O . GLY A 1 68 ? -4.972 9.079 13.815 1.00 91.81 68 GLY A O 1
ATOM 537 N N . ILE A 1 69 ? -5.717 7.685 12.221 1.00 92.69 69 ILE A N 1
ATOM 538 C CA . ILE A 1 69 ? -4.559 6.786 12.220 1.00 92.69 69 ILE A CA 1
ATOM 539 C C . ILE A 1 69 ? -3.668 7.129 11.027 1.00 92.69 69 ILE A C 1
ATOM 541 O O . ILE A 1 69 ? -4.074 6.986 9.868 1.00 92.69 69 ILE A O 1
ATOM 545 N N . ARG A 1 70 ? -2.437 7.569 11.304 1.00 95.00 70 ARG A N 1
ATOM 546 C CA . ARG A 1 70 ? -1.422 7.820 10.274 1.00 95.00 70 ARG A CA 1
ATOM 547 C C . ARG A 1 70 ? -0.876 6.495 9.747 1.00 95.00 70 ARG A C 1
ATOM 549 O O . ARG A 1 70 ? -0.487 5.631 10.527 1.00 95.00 70 ARG A O 1
ATOM 556 N N . MET A 1 71 ? -0.790 6.369 8.429 1.00 95.75 71 MET A N 1
ATOM 557 C CA . MET A 1 71 ? -0.357 5.158 7.735 1.00 95.75 71 MET A CA 1
ATOM 558 C C . MET A 1 71 ? 0.691 5.476 6.672 1.00 95.75 71 MET A C 1
ATOM 560 O O . MET A 1 71 ? 0.718 6.577 6.114 1.00 95.75 71 MET A O 1
ATOM 564 N N . MET A 1 72 ? 1.520 4.480 6.373 1.00 97.44 72 MET A N 1
ATOM 565 C CA . MET A 1 72 ? 2.402 4.455 5.215 1.00 97.44 72 MET A CA 1
ATOM 566 C C . MET A 1 72 ? 1.940 3.370 4.246 1.00 97.44 72 MET A C 1
ATOM 568 O O . MET A 1 72 ? 1.627 2.253 4.659 1.00 97.44 72 MET A O 1
ATOM 572 N N . MET A 1 73 ? 1.942 3.686 2.957 1.00 98.00 73 MET A N 1
ATOM 573 C CA . MET A 1 73 ? 1.906 2.701 1.881 1.00 98.00 73 MET A CA 1
ATOM 574 C C . MET A 1 73 ? 3.303 2.585 1.281 1.00 98.00 73 MET A C 1
ATOM 576 O O . MET A 1 73 ? 3.902 3.611 0.965 1.00 98.00 73 MET A O 1
ATOM 580 N N . LYS A 1 74 ? 3.777 1.355 1.069 1.00 97.88 74 LYS A N 1
ATOM 581 C CA . LYS A 1 74 ? 4.956 1.045 0.251 1.00 97.88 74 LYS A CA 1
ATOM 582 C C . LYS A 1 74 ? 4.601 -0.003 -0.804 1.00 97.88 74 LYS A C 1
ATOM 584 O O . LYS A 1 74 ? 3.779 -0.878 -0.539 1.00 97.88 74 LYS A O 1
ATOM 589 N N . ILE A 1 75 ? 5.192 0.100 -1.990 1.00 98.50 75 ILE A N 1
ATOM 590 C CA . ILE A 1 75 ? 5.108 -0.900 -3.051 1.00 98.50 75 ILE A CA 1
ATOM 591 C C . ILE A 1 75 ? 6.474 -1.552 -3.214 1.00 98.50 75 ILE A C 1
ATOM 593 O O . ILE A 1 75 ? 7.446 -0.880 -3.553 1.00 98.50 75 ILE A O 1
ATOM 597 N N . ASP A 1 76 ? 6.510 -2.861 -3.008 1.00 98.12 76 ASP A N 1
ATOM 598 C CA . ASP A 1 76 ? 7.684 -3.700 -3.212 1.00 98.12 76 ASP A CA 1
ATOM 599 C C . ASP A 1 76 ? 7.526 -4.532 -4.492 1.00 98.12 76 ASP A C 1
ATOM 601 O O . ASP A 1 76 ? 6.412 -4.913 -4.882 1.00 98.12 76 ASP A O 1
ATOM 605 N N . TYR A 1 77 ? 8.650 -4.804 -5.156 1.00 98.31 77 TYR A N 1
ATOM 606 C CA . TYR A 1 77 ? 8.702 -5.469 -6.458 1.00 98.31 77 TYR A CA 1
ATOM 607 C C . TYR A 1 77 ? 9.313 -6.860 -6.328 1.00 98.31 77 TYR A C 1
ATOM 609 O O . TYR A 1 77 ? 10.499 -6.993 -6.034 1.00 98.31 77 TYR A O 1
ATOM 617 N N . PHE A 1 78 ? 8.518 -7.886 -6.605 1.00 98.44 78 PHE A N 1
ATOM 618 C CA . PHE A 1 78 ? 8.930 -9.284 -6.543 1.00 98.44 78 PHE A CA 1
ATOM 619 C C . PHE A 1 78 ? 8.896 -9.949 -7.917 1.00 98.44 78 PHE A C 1
ATOM 621 O O . PHE A 1 78 ? 8.214 -9.463 -8.821 1.00 98.44 78 PHE A O 1
ATOM 628 N N . ASP A 1 79 ? 9.591 -11.072 -8.056 1.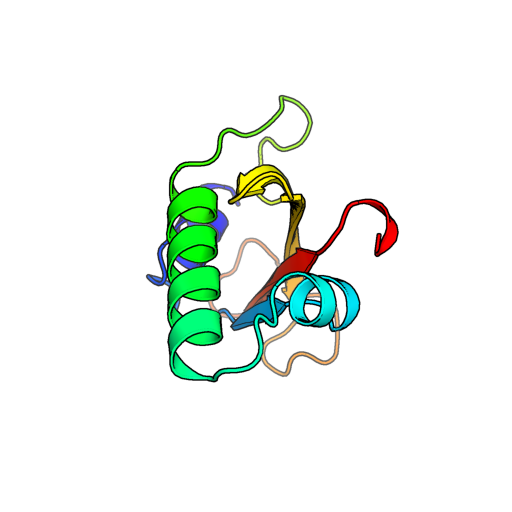00 97.69 79 ASP A N 1
ATOM 629 C CA . ASP A 1 79 ? 9.403 -12.011 -9.161 1.00 97.69 79 ASP A CA 1
ATOM 630 C C . ASP A 1 79 ? 7.966 -12.577 -9.209 1.00 97.69 79 ASP A C 1
ATOM 632 O O . ASP A 1 79 ? 7.100 -12.278 -8.376 1.00 97.69 79 ASP A O 1
ATOM 636 N N . THR A 1 80 ? 7.676 -13.405 -10.215 1.00 96.75 80 THR A N 1
ATOM 637 C CA . THR A 1 80 ? 6.333 -13.969 -10.413 1.00 96.75 80 THR A CA 1
ATOM 638 C C . THR A 1 80 ? 5.859 -14.892 -9.292 1.00 96.75 80 THR A C 1
ATOM 640 O O . THR A 1 80 ? 4.641 -15.065 -9.154 1.00 96.75 80 THR A O 1
ATOM 643 N N . ASP A 1 81 ? 6.788 -15.428 -8.498 1.00 96.69 81 ASP A N 1
ATOM 644 C CA . ASP A 1 81 ? 6.542 -16.405 -7.436 1.00 96.69 81 ASP A CA 1
ATOM 645 C C . ASP A 1 81 ? 6.526 -15.778 -6.027 1.00 96.69 81 ASP A C 1
ATOM 647 O O . ASP A 1 81 ? 6.106 -16.431 -5.072 1.00 96.69 81 ASP A O 1
ATOM 651 N N . PHE A 1 82 ? 6.834 -14.479 -5.906 1.00 96.31 82 PHE A N 1
ATOM 652 C CA . PHE A 1 82 ? 6.973 -13.740 -4.644 1.00 96.31 82 PHE A CA 1
ATOM 653 C C . PHE A 1 82 ? 8.120 -14.241 -3.750 1.00 96.31 82 PHE A C 1
ATOM 655 O O . PHE A 1 82 ? 8.048 -14.098 -2.528 1.00 96.31 82 PHE A O 1
ATOM 662 N N . GLU A 1 83 ? 9.167 -14.826 -4.333 1.00 95.75 83 GLU A N 1
ATOM 663 C CA . GLU A 1 83 ? 10.311 -15.351 -3.575 1.00 95.75 83 GLU A CA 1
ATOM 664 C C . GLU A 1 83 ? 11.446 -14.331 -3.477 1.00 95.75 83 GLU A C 1
ATOM 666 O O . GLU A 1 83 ? 12.015 -14.132 -2.401 1.00 95.75 83 GLU A O 1
ATOM 671 N N . TRP A 1 84 ? 11.737 -13.642 -4.581 1.00 96.44 84 TRP A N 1
ATOM 672 C CA . TRP A 1 84 ? 12.856 -12.708 -4.685 1.00 96.44 84 TRP A CA 1
ATOM 673 C C . TRP A 1 84 ? 12.425 -11.361 -5.252 1.00 96.44 84 TRP A C 1
ATOM 675 O O . TRP A 1 84 ? 11.322 -11.208 -5.777 1.00 96.44 84 TRP A O 1
ATOM 685 N N . GLY A 1 85 ? 13.308 -10.366 -5.148 1.00 96.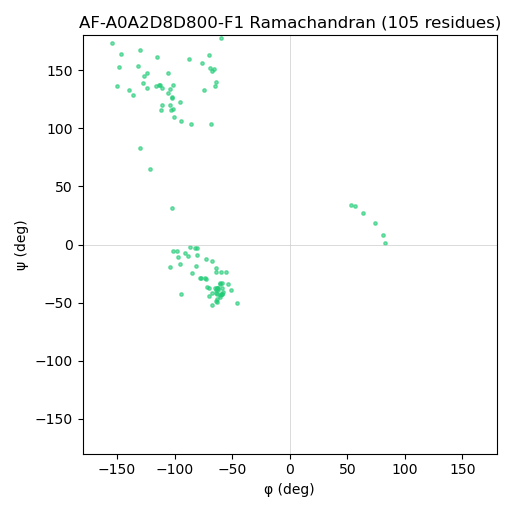88 85 GLY A N 1
ATOM 686 C CA . GLY A 1 85 ? 13.115 -9.089 -5.828 1.00 96.88 85 GLY A CA 1
ATOM 687 C C . GLY A 1 85 ? 13.138 -9.269 -7.347 1.00 96.88 85 GLY A C 1
ATOM 688 O O . GLY A 1 85 ? 13.953 -10.034 -7.860 1.00 96.88 85 GLY A O 1
ATOM 689 N N . SER A 1 86 ? 12.259 -8.565 -8.061 1.00 97.06 86 SER A N 1
ATOM 690 C CA . SER A 1 86 ? 12.238 -8.619 -9.529 1.00 97.06 86 SER A CA 1
ATOM 691 C C . SER A 1 86 ? 13.523 -8.043 -10.131 1.00 97.06 86 SER A C 1
ATOM 693 O O . SER A 1 86 ? 13.971 -6.971 -9.719 1.00 97.06 86 SER A O 1
ATOM 695 N N . GLU A 1 87 ? 14.075 -8.716 -11.143 1.00 96.44 87 GLU A N 1
ATOM 696 C CA . GLU A 1 87 ? 15.232 -8.225 -11.904 1.00 96.44 87 GLU A CA 1
ATOM 697 C C . GLU A 1 87 ? 14.870 -7.064 -12.845 1.00 96.44 87 GLU A C 1
ATOM 699 O O . GLU A 1 87 ? 15.702 -6.186 -13.080 1.00 96.44 87 GLU A O 1
ATOM 704 N N . ASP A 1 88 ? 13.625 -7.015 -13.336 1.00 96.25 88 ASP A N 1
ATOM 705 C CA . ASP A 1 88 ? 13.108 -5.919 -14.163 1.00 96.25 88 ASP A CA 1
ATOM 706 C C . ASP A 1 88 ? 11.760 -5.396 -13.630 1.00 96.25 88 ASP A C 1
ATOM 708 O O . ASP A 1 88 ? 10.692 -5.748 -14.147 1.00 96.25 88 ASP A O 1
ATOM 712 N N . PRO A 1 89 ? 11.779 -4.498 -12.623 1.00 95.69 89 PRO A N 1
ATOM 713 C CA . PRO A 1 89 ? 10.579 -3.866 -12.076 1.00 95.69 89 PRO A CA 1
ATOM 714 C C . PRO A 1 89 ? 9.699 -3.147 -13.115 1.00 95.69 89 PRO A C 1
ATOM 716 O O . PRO A 1 89 ? 8.493 -2.965 -12.887 1.00 95.69 89 PRO A O 1
ATOM 719 N N . ALA A 1 90 ? 10.266 -2.734 -14.256 1.00 95.94 90 ALA A N 1
ATOM 720 C CA . ALA A 1 90 ? 9.538 -2.068 -15.332 1.00 95.94 90 ALA A CA 1
ATOM 721 C C . ALA A 1 90 ? 8.786 -3.055 -16.239 1.00 95.94 90 ALA A C 1
ATOM 723 O O . ALA A 1 90 ? 7.818 -2.657 -16.896 1.00 95.94 90 ALA A O 1
ATOM 724 N N . ASN A 1 91 ? 9.153 -4.338 -16.223 1.00 96.25 91 ASN A N 1
ATOM 725 C CA . ASN A 1 91 ? 8.440 -5.397 -16.919 1.00 96.25 91 ASN A CA 1
ATOM 726 C C . ASN A 1 91 ? 7.293 -5.954 -16.061 1.00 96.25 91 ASN A C 1
ATOM 728 O O . ASN A 1 91 ? 7.473 -6.751 -15.139 1.00 96.25 91 ASN A O 1
ATOM 732 N N . ALA A 1 92 ? 6.064 -5.555 -16.393 1.00 94.38 92 ALA A N 1
ATOM 733 C CA . ALA A 1 92 ? 4.858 -6.011 -15.701 1.00 94.38 92 ALA A CA 1
ATOM 734 C C . ALA A 1 92 ? 4.531 -7.504 -15.911 1.00 94.38 92 ALA A C 1
ATOM 736 O O . ALA A 1 92 ? 3.695 -8.038 -15.187 1.00 94.38 92 ALA A O 1
ATOM 737 N N . ALA A 1 93 ? 5.145 -8.177 -16.890 1.00 95.31 93 ALA A N 1
ATOM 738 C CA . ALA A 1 93 ? 4.974 -9.618 -17.072 1.00 95.31 93 ALA A CA 1
ATOM 739 C C . ALA A 1 93 ? 5.816 -10.433 -16.074 1.00 95.31 93 ALA A C 1
ATOM 741 O O . ALA A 1 93 ? 5.411 -11.530 -15.692 1.00 95.31 93 ALA A O 1
ATOM 742 N N . GLU A 1 94 ? 6.949 -9.880 -15.633 1.00 95.88 94 GLU A N 1
ATOM 743 C CA . GLU A 1 94 ? 7.923 -10.538 -14.749 1.00 95.88 94 GLU A CA 1
ATOM 744 C C . GLU A 1 94 ? 7.840 -10.035 -13.300 1.00 95.88 94 GLU A C 1
ATOM 746 O O . GLU A 1 94 ? 8.243 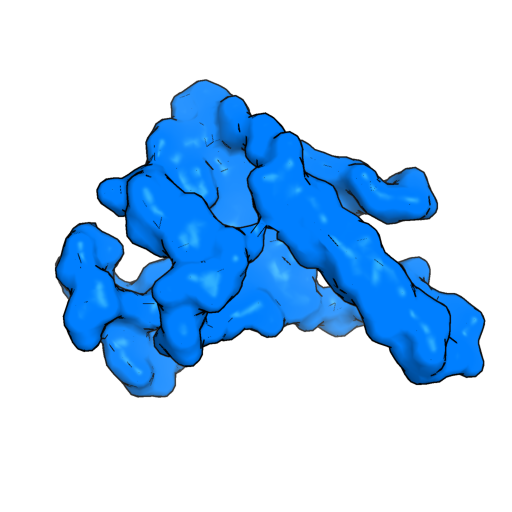-10.735 -12.378 1.00 95.88 94 GLU A O 1
ATOM 751 N N . THR A 1 95 ? 7.242 -8.859 -13.083 1.00 98.00 95 THR A N 1
ATOM 752 C CA . THR A 1 95 ? 7.169 -8.217 -11.765 1.00 98.00 95 THR A CA 1
ATOM 753 C C . THR A 1 95 ? 5.791 -8.302 -11.128 1.00 98.00 95 THR A C 1
ATOM 755 O O . THR A 1 95 ? 4.795 -7.850 -11.697 1.00 98.00 95 THR A O 1
ATOM 758 N N . ARG A 1 96 ? 5.752 -8.740 -9.871 1.00 98.19 96 ARG A N 1
ATOM 759 C CA . ARG A 1 96 ? 4.597 -8.646 -8.976 1.00 98.19 96 ARG A CA 1
ATOM 760 C C . ARG A 1 96 ? 4.769 -7.505 -7.991 1.00 98.19 96 ARG A C 1
ATOM 762 O O . ARG A 1 96 ? 5.837 -7.299 -7.429 1.00 98.19 96 ARG A O 1
ATOM 769 N N . ARG A 1 97 ? 3.687 -6.756 -7.782 1.00 98.44 97 ARG A N 1
ATOM 770 C CA . ARG A 1 97 ? 3.653 -5.599 -6.881 1.00 98.44 97 ARG A CA 1
ATOM 771 C C . ARG A 1 97 ? 2.947 -5.964 -5.589 1.00 98.44 97 ARG A C 1
ATOM 773 O O . ARG A 1 97 ? 1.770 -6.334 -5.609 1.00 98.44 97 ARG A O 1
ATOM 780 N N . VAL A 1 98 ? 3.653 -5.845 -4.475 1.00 98.50 98 VAL A N 1
ATOM 781 C CA . VAL A 1 98 ? 3.070 -5.983 -3.140 1.00 98.50 98 VAL A CA 1
ATOM 782 C C . VAL A 1 98 ? 2.905 -4.592 -2.556 1.00 98.50 98 VAL A C 1
ATOM 784 O O . VAL A 1 98 ? 3.880 -3.885 -2.354 1.00 98.50 98 VAL A O 1
ATOM 787 N N . ILE A 1 99 ? 1.660 -4.196 -2.319 1.00 98.56 99 ILE A N 1
ATOM 788 C CA . ILE A 1 99 ? 1.303 -2.938 -1.677 1.00 98.56 99 ILE A CA 1
ATOM 789 C C . ILE A 1 99 ? 1.118 -3.221 -0.192 1.00 98.56 99 ILE A C 1
ATOM 791 O O . ILE A 1 99 ? 0.118 -3.819 0.209 1.00 98.56 99 ILE A O 1
ATOM 795 N N . THR A 1 100 ? 2.067 -2.787 0.620 1.00 98.31 100 THR A N 1
ATOM 796 C CA . THR A 1 100 ? 2.010 -2.926 2.072 1.00 98.31 100 THR A CA 1
ATOM 797 C C . THR A 1 100 ? 1.454 -1.644 2.670 1.00 98.31 100 THR A C 1
ATOM 799 O O . THR A 1 100 ? 2.015 -0.570 2.458 1.00 98.31 100 THR A O 1
ATOM 802 N N . ILE A 1 101 ? 0.359 -1.751 3.424 1.00 97.94 101 ILE A N 1
ATOM 803 C CA . ILE A 1 101 ? -0.147 -0.672 4.275 1.00 97.94 101 ILE A CA 1
ATOM 804 C C . ILE A 1 101 ? 0.241 -0.973 5.717 1.00 97.94 101 ILE A C 1
ATOM 806 O O . ILE A 1 101 ? -0.048 -2.054 6.237 1.00 97.94 101 ILE A O 1
ATOM 810 N N . MET A 1 102 ? 0.898 -0.016 6.358 1.00 97.06 102 MET A N 1
ATOM 811 C CA . MET A 1 102 ? 1.501 -0.205 7.672 1.00 97.06 102 MET A CA 1
ATOM 812 C C . MET A 1 102 ? 1.457 1.072 8.509 1.00 97.06 102 MET A C 1
ATOM 814 O O . MET A 1 102 ? 1.240 2.167 7.984 1.00 97.06 102 MET A O 1
ATOM 818 N N . ARG A 1 103 ? 1.671 0.949 9.822 1.00 94.50 103 ARG A N 1
ATOM 819 C CA . ARG A 1 103 ? 1.881 2.117 10.688 1.00 94.50 103 ARG A CA 1
ATOM 820 C C . ARG A 1 103 ? 3.298 2.6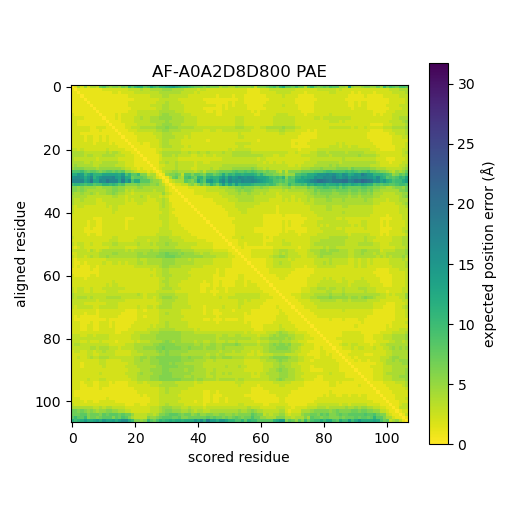65 10.491 1.00 94.50 103 ARG A C 1
ATOM 822 O O . ARG A 1 103 ? 4.195 1.893 10.165 1.00 94.50 103 ARG A O 1
ATOM 829 N N . PRO A 1 104 ? 3.549 3.954 10.784 1.00 88.81 104 PRO A N 1
ATOM 830 C CA . PRO A 1 104 ? 4.896 4.518 10.733 1.00 88.81 104 PRO A CA 1
ATOM 831 C C . PRO A 1 104 ? 5.937 3.741 11.553 1.00 88.81 104 PRO A C 1
ATOM 833 O O . PRO A 1 104 ? 7.094 3.702 11.167 1.00 88.81 104 PRO A O 1
ATOM 836 N N . GLY A 1 105 ? 5.534 3.151 12.684 1.00 87.25 105 GLY A N 1
ATOM 837 C CA . GLY A 1 105 ? 6.426 2.377 13.556 1.00 87.25 105 GLY A CA 1
ATOM 838 C C . GLY A 1 105 ? 6.584 0.901 13.179 1.00 87.25 105 GLY A C 1
ATOM 839 O O . GLY A 1 105 ? 7.305 0.195 13.874 1.00 87.25 105 GLY A O 1
ATOM 840 N N . ASP A 1 106 ? 5.889 0.430 12.138 1.00 84.62 106 ASP A N 1
ATOM 841 C CA . ASP A 1 106 ? 6.051 -0.931 11.608 1.00 84.62 106 ASP A CA 1
ATOM 842 C C . ASP A 1 106 ? 7.113 -0.988 10.486 1.00 84.62 106 ASP A C 1
ATOM 844 O O . ASP A 1 106 ? 7.424 -2.082 10.013 1.00 84.62 106 ASP A O 1
ATOM 848 N N . TYR A 1 107 ? 7.622 0.172 10.048 1.00 73.69 107 TYR A N 1
ATOM 849 C CA . TYR A 1 107 ? 8.677 0.318 9.042 1.00 73.69 107 TYR A CA 1
ATOM 850 C C . TYR A 1 107 ? 10.070 0.369 9.676 1.00 73.69 107 TYR A C 1
ATOM 852 O O . TYR A 1 107 ? 10.213 1.028 10.734 1.00 73.69 107 TYR A O 1
#